Protein AF-A0A498F9E3-F1 (afdb_monomer)

Structure (mmCIF, N/CA/C/O backbone):
data_AF-A0A498F9E3-F1
#
_entry.id   AF-A0A498F9E3-F1
#
loop_
_atom_site.group_PDB
_atom_site.id
_atom_site.type_symbol
_atom_site.label_atom_id
_atom_site.label_alt_id
_atom_site.label_comp_id
_atom_site.label_asym_id
_atom_site.label_entity_id
_atom_site.label_seq_id
_atom_site.pdbx_PDB_ins_code
_atom_site.Cartn_x
_atom_site.Cartn_y
_atom_site.Cartn_z
_atom_site.occupancy
_atom_site.B_iso_or_equiv
_atom_site.auth_seq_id
_atom_site.auth_comp_id
_atom_site.auth_asym_id
_atom_site.auth_atom_id
_atom_site.pdbx_PDB_model_num
ATOM 1 N N . MET A 1 1 ? 2.862 0.966 -61.672 1.00 47.97 1 MET A N 1
ATOM 2 C CA . MET A 1 1 ? 4.079 1.609 -61.126 1.00 47.97 1 MET A CA 1
ATOM 3 C C . MET A 1 1 ? 3.691 2.354 -59.847 1.00 47.97 1 MET A C 1
ATOM 5 O O . MET A 1 1 ? 3.787 3.569 -59.791 1.00 47.97 1 MET A O 1
ATOM 9 N N . THR A 1 2 ? 3.154 1.627 -58.857 1.00 54.91 2 THR A N 1
ATOM 10 C CA . THR A 1 2 ? 2.464 2.231 -57.691 1.00 54.91 2 THR A CA 1
ATOM 11 C C . THR A 1 2 ? 2.672 1.431 -56.396 1.00 54.91 2 THR A C 1
ATOM 13 O O . THR A 1 2 ? 2.318 1.898 -55.322 1.00 54.91 2 THR A O 1
ATOM 16 N N . GLU A 1 3 ? 3.274 0.237 -56.468 1.00 54.16 3 GLU A N 1
ATOM 17 C CA . GLU A 1 3 ? 3.459 -0.643 -55.303 1.00 54.16 3 GLU A CA 1
ATOM 18 C C . GLU A 1 3 ? 4.754 -0.375 -54.520 1.00 54.16 3 GLU A C 1
ATOM 20 O O . GLU A 1 3 ? 4.833 -0.700 -53.338 1.00 54.16 3 GLU A O 1
ATOM 25 N N . THR A 1 4 ? 5.757 0.270 -55.122 1.00 54.72 4 THR A N 1
ATOM 26 C CA . THR A 1 4 ? 7.045 0.539 -54.458 1.00 54.72 4 THR A CA 1
ATOM 27 C C . THR A 1 4 ? 6.949 1.652 -53.408 1.00 54.72 4 THR A C 1
ATOM 29 O O . THR A 1 4 ? 7.548 1.546 -52.343 1.00 54.72 4 THR A O 1
ATOM 32 N N . THR A 1 5 ? 6.113 2.671 -53.627 1.00 56.22 5 THR A N 1
ATOM 33 C CA . THR A 1 5 ? 5.970 3.813 -52.702 1.00 56.22 5 THR A CA 1
ATOM 34 C C . THR A 1 5 ? 5.256 3.453 -51.390 1.00 56.22 5 THR A C 1
ATOM 36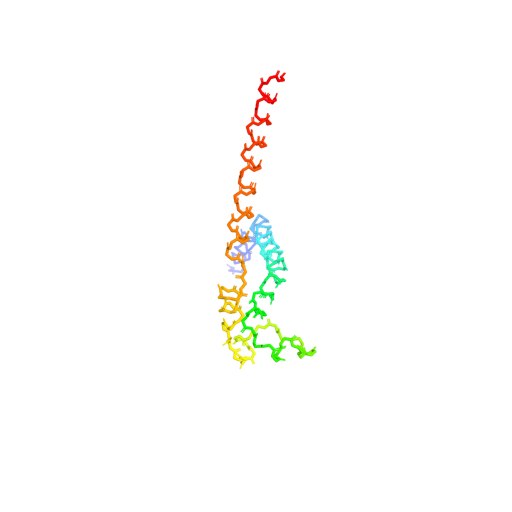 O O . THR A 1 5 ? 5.495 4.083 -50.361 1.00 56.22 5 THR A O 1
ATOM 39 N N . SER A 1 6 ? 4.400 2.423 -51.385 1.00 54.00 6 SER A N 1
ATOM 40 C CA . SER A 1 6 ? 3.683 1.994 -50.174 1.00 54.00 6 SER A CA 1
ATOM 41 C C . SER A 1 6 ? 4.498 1.056 -49.275 1.00 54.00 6 SER A C 1
ATOM 43 O O . SER A 1 6 ? 4.202 0.962 -48.087 1.00 54.00 6 SER A O 1
ATOM 45 N N . GLN A 1 7 ? 5.504 0.352 -49.805 1.00 54.41 7 GLN A N 1
ATOM 46 C CA . GLN A 1 7 ? 6.356 -0.527 -48.993 1.00 54.41 7 GLN A CA 1
ATOM 47 C C . GLN A 1 7 ? 7.488 0.238 -48.297 1.00 54.41 7 GLN A C 1
ATOM 49 O O . GLN A 1 7 ? 7.798 -0.059 -47.141 1.00 54.41 7 GLN A O 1
ATOM 54 N N . ASP A 1 8 ? 8.038 1.268 -48.944 1.00 56.72 8 ASP A N 1
ATOM 55 C CA . ASP A 1 8 ? 9.041 2.144 -48.329 1.00 56.72 8 ASP A CA 1
ATOM 56 C C . ASP A 1 8 ? 8.461 2.967 -47.172 1.00 56.72 8 ASP A C 1
ATOM 58 O O . ASP A 1 8 ? 9.135 3.181 -46.169 1.00 56.72 8 ASP A O 1
ATOM 62 N N . SER A 1 9 ? 7.184 3.355 -47.238 1.00 57.25 9 SER A N 1
ATOM 63 C CA . SER A 1 9 ? 6.531 4.113 -46.163 1.00 57.25 9 SER A CA 1
ATOM 64 C C . SER A 1 9 ? 6.231 3.279 -44.910 1.00 57.25 9 SER A C 1
ATOM 66 O O . SER A 1 9 ? 6.228 3.824 -43.807 1.00 57.25 9 SER A O 1
ATOM 68 N N . ILE A 1 10 ? 6.028 1.962 -45.041 1.00 58.94 10 ILE A N 1
ATOM 69 C CA . ILE A 1 10 ? 5.879 1.046 -43.895 1.00 58.94 10 ILE A CA 1
ATOM 70 C C . ILE A 1 10 ? 7.247 0.753 -43.269 1.00 58.94 10 ILE A C 1
ATOM 72 O O . ILE A 1 10 ? 7.381 0.772 -42.046 1.00 58.94 10 ILE A O 1
ATOM 76 N N . ARG A 1 11 ? 8.281 0.543 -44.092 1.00 56.72 11 ARG A N 1
ATOM 77 C CA . ARG A 1 11 ? 9.655 0.299 -43.624 1.00 56.72 11 ARG A CA 1
ATOM 78 C C . ARG A 1 11 ? 10.292 1.533 -42.984 1.00 56.72 11 ARG A C 1
ATOM 80 O O . ARG A 1 11 ? 10.966 1.386 -41.976 1.00 56.72 11 ARG A O 1
ATOM 87 N N . ALA A 1 12 ? 10.001 2.732 -43.490 1.00 59.03 12 ALA A N 1
ATOM 88 C CA . ALA A 1 12 ? 10.419 3.996 -42.879 1.00 59.03 12 ALA A CA 1
ATOM 89 C C . ALA A 1 12 ? 9.679 4.315 -41.563 1.00 59.03 12 ALA A C 1
ATOM 91 O O . ALA A 1 12 ? 10.170 5.098 -40.758 1.00 59.03 12 ALA A O 1
ATOM 92 N N . ARG A 1 13 ? 8.497 3.721 -41.332 1.00 57.38 13 ARG A N 1
ATOM 93 C CA . ARG A 1 13 ? 7.736 3.845 -40.072 1.00 57.38 13 ARG A CA 1
ATOM 94 C C . ARG A 1 13 ? 8.151 2.829 -39.010 1.00 57.38 13 ARG A C 1
ATOM 96 O O . ARG A 1 13 ? 7.962 3.082 -37.825 1.00 57.38 13 ARG A O 1
ATOM 103 N N . LEU A 1 14 ? 8.726 1.702 -39.422 1.00 62.16 14 LEU A N 1
ATOM 104 C CA . LEU A 1 14 ? 9.387 0.734 -38.547 1.00 62.16 14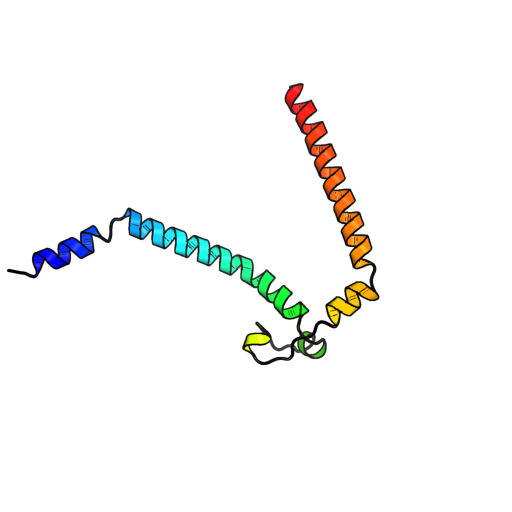 LEU A CA 1
ATOM 105 C C . LEU A 1 14 ? 10.848 1.141 -38.339 1.00 62.16 14 LEU A C 1
ATOM 107 O O . LEU A 1 14 ? 11.763 0.344 -38.539 1.00 62.16 14 LEU A O 1
ATOM 111 N N . ASP A 1 15 ? 11.055 2.400 -37.956 1.00 69.56 15 ASP A N 1
ATOM 112 C CA . ASP A 1 15 ? 12.359 2.857 -37.505 1.00 69.56 15 ASP A CA 1
ATOM 113 C C . ASP A 1 15 ? 12.761 2.013 -36.286 1.00 69.56 15 ASP A C 1
ATOM 115 O O . ASP A 1 15 ? 11.930 1.759 -35.400 1.00 69.56 15 ASP A O 1
ATOM 119 N N . GLY A 1 16 ? 14.003 1.526 -36.252 1.00 74.50 16 GLY A N 1
ATOM 120 C CA . GLY A 1 16 ? 14.468 0.592 -35.218 1.00 74.50 16 GLY A CA 1
ATOM 121 C C . GLY A 1 16 ? 14.256 1.147 -33.808 1.00 74.50 16 GLY A C 1
ATOM 122 O O . GLY A 1 16 ? 13.924 0.407 -32.878 1.00 74.50 16 GLY A O 1
ATOM 123 N N . ASP A 1 17 ? 14.324 2.470 -33.683 1.00 81.94 17 ASP A N 1
ATOM 124 C CA . ASP A 1 17 ? 14.061 3.205 -32.452 1.00 81.94 17 ASP A CA 1
ATOM 125 C C . ASP A 1 17 ? 12.586 3.189 -32.037 1.00 81.94 17 ASP A C 1
ATOM 127 O O . ASP A 1 17 ? 12.283 3.045 -30.851 1.00 81.94 17 ASP A O 1
ATOM 131 N N . THR A 1 18 ? 11.648 3.256 -32.987 1.00 85.81 18 THR A N 1
ATOM 132 C CA . THR A 1 18 ? 10.209 3.177 -32.687 1.00 85.81 18 THR A CA 1
ATOM 133 C C . THR A 1 18 ? 9.838 1.782 -32.190 1.00 85.81 18 THR A C 1
ATOM 135 O O . THR A 1 18 ? 9.161 1.649 -31.170 1.00 85.81 18 THR A O 1
ATOM 138 N N . VAL A 1 19 ? 10.331 0.729 -32.852 1.00 89.81 19 VAL A N 1
ATOM 139 C CA . VAL A 1 19 ? 10.090 -0.662 -32.429 1.00 89.81 19 VAL A CA 1
ATOM 140 C C . VAL A 1 19 ? 10.717 -0.929 -31.061 1.00 89.81 19 VAL A C 1
ATOM 142 O O . VAL A 1 19 ? 10.059 -1.479 -30.176 1.00 89.81 19 VAL A O 1
ATOM 145 N N . ARG A 1 20 ? 11.962 -0.486 -30.850 1.00 91.12 20 ARG A N 1
ATOM 146 C CA . ARG A 1 20 ? 12.649 -0.594 -29.558 1.00 91.12 20 ARG A CA 1
ATOM 147 C C . ARG A 1 20 ? 11.872 0.109 -28.450 1.00 91.12 20 ARG A C 1
ATOM 149 O O . ARG A 1 20 ? 11.668 -0.484 -27.396 1.00 91.12 20 ARG A O 1
ATOM 156 N N . ASN A 1 21 ? 11.407 1.334 -28.681 1.00 93.56 21 ASN A N 1
ATOM 157 C CA . ASN A 1 21 ? 10.640 2.075 -27.685 1.00 93.56 21 ASN A CA 1
ATOM 158 C C . ASN A 1 21 ? 9.323 1.372 -27.352 1.00 93.56 21 ASN A C 1
ATOM 160 O O . ASN A 1 21 ? 9.018 1.216 -26.173 1.00 93.56 21 ASN A O 1
ATOM 164 N N . VAL A 1 22 ? 8.570 0.892 -28.345 1.00 95.56 22 VAL A N 1
ATOM 165 C CA . VAL A 1 22 ? 7.321 0.151 -28.101 1.00 95.56 22 VAL A CA 1
ATOM 166 C C . VAL A 1 22 ? 7.579 -1.113 -27.281 1.00 95.56 22 VAL A C 1
ATOM 168 O O . VAL A 1 22 ? 6.869 -1.357 -26.308 1.00 95.56 22 VAL A O 1
ATOM 171 N N . LEU A 1 23 ? 8.621 -1.883 -27.610 1.00 95.75 23 LEU A N 1
ATOM 172 C CA . LEU A 1 23 ? 8.993 -3.083 -26.856 1.00 95.75 23 LEU A CA 1
ATOM 173 C C . LEU A 1 23 ? 9.415 -2.759 -25.422 1.00 95.75 23 LEU A C 1
ATOM 175 O O . LEU A 1 23 ? 8.995 -3.448 -24.496 1.00 95.75 23 LEU A O 1
ATOM 179 N N . LEU A 1 24 ? 10.203 -1.698 -25.224 1.00 97.00 24 LEU A N 1
ATOM 180 C CA . LEU A 1 24 ? 10.608 -1.249 -23.893 1.00 97.00 24 LEU A CA 1
ATOM 181 C C . LEU A 1 24 ? 9.398 -0.837 -23.055 1.00 97.00 24 LEU A C 1
ATOM 183 O O . LEU A 1 24 ? 9.280 -1.270 -21.915 1.00 97.00 24 LEU A O 1
ATOM 187 N N . HIS A 1 25 ? 8.473 -0.05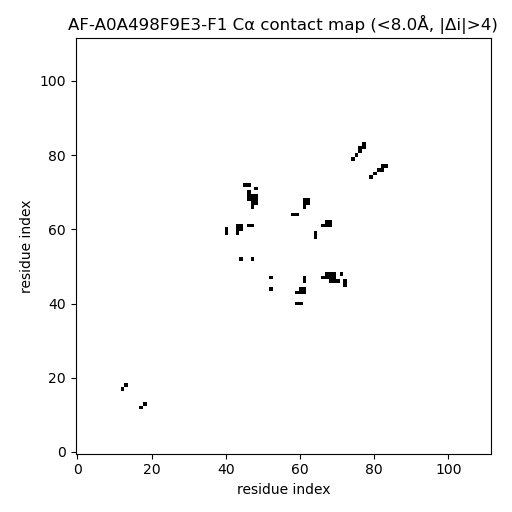6 -23.612 1.00 96.94 25 HIS A N 1
ATOM 188 C CA . HIS A 1 25 ? 7.266 0.345 -22.889 1.00 96.94 25 HIS A CA 1
ATOM 189 C C . HIS A 1 25 ? 6.374 -0.860 -22.592 1.00 96.94 25 HIS A C 1
ATOM 191 O O . HIS A 1 25 ? 5.927 -1.012 -21.461 1.00 96.94 25 HIS A O 1
ATOM 197 N N . ALA A 1 26 ? 6.156 -1.751 -23.563 1.00 97.56 26 ALA A N 1
ATOM 198 C CA . ALA A 1 26 ? 5.384 -2.973 -23.352 1.00 97.56 26 ALA A CA 1
ATOM 199 C C . ALA A 1 26 ? 5.996 -3.845 -22.245 1.00 97.56 26 ALA A C 1
ATOM 201 O O . ALA A 1 26 ? 5.271 -4.341 -21.385 1.00 97.56 26 ALA A O 1
ATOM 202 N N . PHE A 1 27 ? 7.324 -3.980 -22.219 1.00 98.12 27 PHE A N 1
ATOM 203 C CA . PHE A 1 27 ? 8.033 -4.703 -21.169 1.00 98.12 27 PHE A CA 1
ATOM 204 C C . PHE A 1 27 ? 7.897 -4.020 -19.804 1.00 98.12 27 PHE A C 1
ATOM 206 O O . PHE A 1 27 ? 7.548 -4.680 -18.830 1.00 98.12 27 PHE A O 1
ATOM 213 N N . LEU A 1 28 ? 8.127 -2.706 -19.723 1.00 98.25 28 LEU A N 1
ATOM 214 C CA . LEU A 1 28 ? 8.035 -1.952 -18.471 1.00 98.25 28 LEU A CA 1
ATOM 215 C C . LEU A 1 28 ? 6.611 -1.958 -17.905 1.00 98.25 28 LEU A C 1
ATOM 217 O O . LEU A 1 28 ? 6.437 -2.200 -16.713 1.00 98.25 28 LEU A O 1
ATOM 221 N N . TYR A 1 29 ? 5.593 -1.758 -18.745 1.00 98.12 29 TYR A N 1
ATOM 222 C CA . TYR A 1 29 ? 4.196 -1.865 -18.325 1.00 98.12 29 TYR A CA 1
ATOM 223 C C . TYR A 1 29 ? 3.824 -3.299 -17.954 1.00 98.12 29 TYR A C 1
ATOM 225 O O . TYR A 1 29 ? 3.154 -3.503 -16.946 1.00 98.12 29 TYR A O 1
ATOM 233 N N . GLY A 1 30 ? 4.292 -4.295 -18.709 1.00 97.94 30 GLY A N 1
ATOM 234 C CA . GLY A 1 30 ? 4.094 -5.704 -18.379 1.00 97.94 30 GLY A CA 1
ATOM 235 C C . GLY A 1 30 ? 4.683 -6.059 -17.014 1.00 97.94 30 GLY A C 1
ATOM 236 O O . GLY A 1 30 ? 4.009 -6.681 -16.196 1.00 97.94 30 GLY A O 1
ATOM 237 N N . LEU A 1 31 ? 5.902 -5.596 -16.728 1.00 98.12 31 LEU A N 1
ATOM 238 C CA . LEU A 1 31 ? 6.557 -5.785 -15.438 1.00 98.12 31 LEU A CA 1
ATOM 239 C C . LEU A 1 31 ? 5.830 -5.035 -14.318 1.00 98.12 31 LEU A C 1
ATOM 241 O O . LEU A 1 31 ? 5.613 -5.603 -13.252 1.00 98.12 31 LEU A O 1
ATOM 245 N N . ALA A 1 32 ? 5.412 -3.790 -14.556 1.00 97.56 32 ALA A N 1
ATOM 246 C CA . ALA A 1 32 ? 4.647 -3.012 -13.587 1.00 97.56 32 ALA A CA 1
ATOM 247 C C . ALA A 1 32 ? 3.321 -3.701 -13.229 1.00 97.56 32 ALA A C 1
ATOM 249 O O . ALA A 1 32 ? 2.997 -3.825 -12.050 1.00 97.56 32 ALA A O 1
ATOM 250 N N . VAL A 1 33 ? 2.586 -4.209 -14.225 1.00 96.50 33 VAL A N 1
ATOM 251 C CA . VAL A 1 33 ? 1.347 -4.969 -14.008 1.00 96.50 33 VAL A CA 1
ATOM 252 C C . VAL A 1 33 ? 1.637 -6.256 -13.244 1.00 96.50 33 VAL A C 1
ATOM 254 O O . VAL A 1 33 ? 0.982 -6.513 -12.240 1.00 96.50 33 VAL A O 1
ATOM 257 N N . LEU A 1 34 ? 2.643 -7.031 -13.659 1.00 96.12 34 LEU A N 1
ATOM 258 C CA . LEU A 1 34 ? 3.035 -8.272 -12.986 1.00 96.12 34 LEU A CA 1
ATOM 259 C C . LEU A 1 34 ? 3.356 -8.034 -11.504 1.00 96.12 34 LEU A C 1
ATOM 261 O O . LEU A 1 34 ? 2.909 -8.798 -10.652 1.00 96.12 34 LEU A O 1
ATOM 265 N N . MET A 1 35 ? 4.075 -6.954 -11.192 1.00 96.44 35 MET A N 1
ATOM 266 C CA . MET A 1 35 ? 4.397 -6.568 -9.815 1.00 96.44 35 MET A CA 1
ATOM 267 C C . MET A 1 35 ? 3.177 -6.051 -9.046 1.00 96.44 35 MET A C 1
ATOM 269 O O . MET A 1 35 ? 3.082 -6.266 -7.841 1.00 96.44 35 MET A O 1
ATOM 273 N N . ALA A 1 36 ? 2.226 -5.398 -9.718 1.00 94.88 36 ALA A N 1
ATOM 274 C CA . ALA A 1 36 ? 1.010 -4.881 -9.098 1.00 94.88 36 ALA A CA 1
ATOM 275 C C . ALA A 1 36 ? -0.013 -5.980 -8.760 1.00 94.88 36 ALA A C 1
ATOM 277 O O . ALA A 1 36 ? -0.742 -5.837 -7.781 1.00 94.88 36 ALA A O 1
ATOM 278 N N . VAL A 1 37 ? -0.063 -7.079 -9.525 1.00 92.38 37 VAL A N 1
ATOM 279 C CA . VAL A 1 37 ? -1.021 -8.189 -9.339 1.00 92.38 37 VAL A CA 1
ATOM 280 C C . VAL A 1 37 ? -1.159 -8.660 -7.883 1.00 92.38 37 VAL A C 1
ATOM 282 O O . VAL A 1 37 ? -2.294 -8.688 -7.406 1.00 92.38 37 VAL A O 1
ATOM 285 N N . PRO A 1 38 ? -0.089 -9.005 -7.134 1.00 91.25 38 PRO A N 1
ATOM 286 C CA . PRO A 1 38 ? -0.240 -9.453 -5.747 1.00 91.25 38 PRO A CA 1
ATOM 287 C C . PRO A 1 38 ? -0.874 -8.391 -4.839 1.00 91.25 38 PRO A C 1
ATOM 289 O O . PRO A 1 38 ? -1.691 -8.736 -3.989 1.00 91.25 38 PRO A O 1
ATOM 292 N N . TYR A 1 39 ? -0.561 -7.108 -5.039 1.00 92.56 39 TYR A N 1
ATOM 293 C CA . TYR A 1 39 ? -1.156 -6.012 -4.267 1.00 92.56 39 TYR A CA 1
ATOM 294 C C . TYR A 1 39 ? -2.621 -5.776 -4.635 1.00 92.56 39 TYR A C 1
ATOM 296 O O . TYR A 1 39 ? -3.455 -5.540 -3.765 1.00 92.56 39 TYR A O 1
ATOM 304 N N . LEU A 1 40 ? -2.956 -5.873 -5.922 1.00 90.31 40 LEU A N 1
ATOM 305 C CA . LEU A 1 40 ? -4.340 -5.782 -6.379 1.00 90.31 40 LEU A CA 1
ATOM 306 C C . LEU A 1 40 ? -5.173 -6.953 -5.852 1.00 90.31 40 LEU A C 1
ATOM 308 O O . LEU A 1 40 ? -6.328 -6.761 -5.484 1.00 90.31 40 LEU A O 1
ATOM 312 N N . TYR A 1 41 ? -4.586 -8.146 -5.758 1.00 87.75 41 TYR A N 1
ATOM 313 C CA . TYR A 1 41 ? -5.239 -9.318 -5.185 1.00 87.75 41 TYR A CA 1
ATOM 314 C C . TYR A 1 41 ? -5.500 -9.163 -3.681 1.00 87.75 41 TYR A C 1
ATOM 316 O O . TYR A 1 41 ? -6.604 -9.445 -3.216 1.00 87.75 41 TYR A O 1
ATOM 324 N N . THR A 1 42 ? -4.527 -8.680 -2.902 1.00 88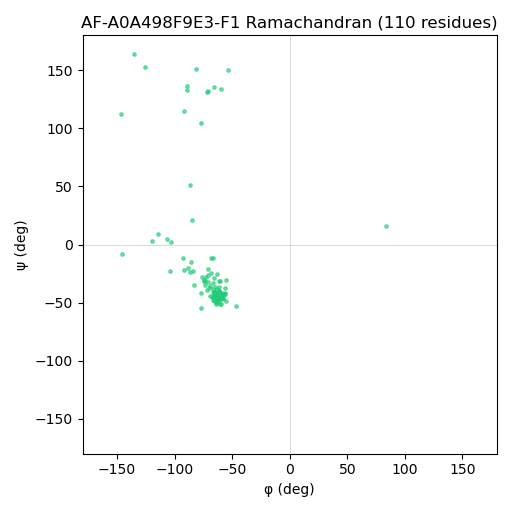.56 42 THR A N 1
ATOM 325 C CA . THR A 1 42 ? -4.735 -8.454 -1.461 1.00 88.56 42 THR A CA 1
ATOM 326 C C . THR A 1 42 ? -5.741 -7.339 -1.193 1.00 88.56 42 THR A C 1
ATOM 328 O O . THR A 1 42 ? -6.578 -7.491 -0.305 1.00 88.56 42 THR A O 1
ATOM 331 N N . LEU A 1 43 ? -5.714 -6.270 -1.992 1.00 90.88 43 LEU A N 1
ATOM 332 C CA . LEU A 1 43 ? -6.702 -5.193 -1.936 1.00 90.88 43 LEU A CA 1
ATOM 333 C C . LEU A 1 43 ? -8.102 -5.683 -2.326 1.00 90.88 43 LEU A C 1
ATOM 335 O O . LEU A 1 43 ? -9.087 -5.325 -1.703 1.00 90.88 43 LEU A O 1
ATOM 339 N N . SER A 1 44 ? -8.207 -6.534 -3.341 1.00 88.12 44 SER A N 1
ATOM 340 C CA . SER A 1 44 ? -9.460 -7.185 -3.732 1.00 88.12 44 SER A CA 1
ATOM 341 C C . SER A 1 44 ? -10.049 -8.006 -2.574 1.00 88.12 44 SER A C 1
ATOM 343 O O . SER A 1 44 ? -11.224 -7.861 -2.233 1.00 88.12 44 SER A O 1
ATOM 345 N N . ARG A 1 45 ? -9.211 -8.804 -1.899 1.00 87.94 45 ARG A N 1
ATOM 346 C CA . ARG A 1 45 ? -9.614 -9.644 -0.761 1.00 87.94 45 ARG A CA 1
ATOM 347 C C . ARG A 1 45 ? -10.055 -8.846 0.465 1.00 87.94 45 ARG A C 1
ATOM 349 O O . ARG A 1 45 ? -10.903 -9.334 1.203 1.00 87.94 45 ARG A O 1
ATOM 356 N N . SER A 1 46 ? -9.547 -7.633 0.689 1.00 91.12 46 SER A N 1
ATOM 357 C CA . SER A 1 46 ? -9.991 -6.812 1.829 1.00 91.12 46 SER A CA 1
ATOM 358 C C . SER A 1 46 ? -11.431 -6.308 1.702 1.00 91.12 46 SER A C 1
ATOM 360 O O . SER A 1 46 ? -11.985 -5.829 2.687 1.00 91.12 46 SER A O 1
ATOM 362 N N . PHE A 1 47 ? -12.039 -6.437 0.519 1.00 90.94 47 PHE A N 1
ATOM 363 C CA . PHE A 1 47 ? -13.450 -6.137 0.275 1.00 90.94 47 PHE A CA 1
ATOM 364 C C . PHE A 1 47 ? -14.341 -7.387 0.182 1.00 90.94 47 PHE A C 1
ATOM 366 O O . PHE A 1 47 ? -15.537 -7.260 -0.085 1.00 90.94 47 PHE A O 1
ATOM 373 N N . GLN A 1 48 ? -13.791 -8.592 0.364 1.00 88.88 48 GLN A N 1
ATOM 374 C CA . GLN A 1 48 ? -14.551 -9.844 0.293 1.00 88.88 48 GLN A CA 1
ATOM 375 C C . GLN A 1 48 ? -15.124 -10.226 1.665 1.00 88.88 48 GLN A C 1
ATOM 377 O O . GLN A 1 48 ? -14.390 -10.183 2.652 1.00 88.88 48 GLN A O 1
ATOM 382 N N . PRO A 1 49 ? -16.391 -10.673 1.748 1.00 88.62 49 PRO A N 1
ATOM 383 C CA . PRO A 1 49 ? -16.964 -11.248 2.961 1.00 88.62 49 PRO A CA 1
ATOM 384 C C . PRO A 1 49 ? -16.141 -12.394 3.546 1.00 88.62 49 PRO A C 1
ATOM 386 O O . PRO A 1 49 ? -15.490 -13.164 2.833 1.00 88.62 49 PRO A O 1
ATOM 389 N N . THR A 1 50 ? -16.214 -12.546 4.868 1.00 87.00 50 THR A N 1
ATOM 390 C CA . THR A 1 50 ? -15.416 -13.530 5.610 1.00 87.00 50 THR A CA 1
ATOM 391 C C . THR A 1 50 ? -15.705 -14.970 5.174 1.00 87.00 50 THR A C 1
ATOM 393 O O . THR A 1 50 ? -14.793 -15.800 5.187 1.00 87.00 50 THR A O 1
ATOM 396 N N . GLU A 1 51 ? -16.931 -15.282 4.743 1.00 86.25 51 GLU A N 1
ATOM 397 C CA . GLU A 1 51 ? -17.271 -16.592 4.182 1.00 86.25 51 GLU A CA 1
ATOM 398 C C . GLU A 1 51 ? -16.476 -16.929 2.912 1.00 86.25 51 GLU A C 1
ATOM 400 O O . GLU A 1 51 ? -15.995 -18.055 2.783 1.00 86.25 51 GLU A O 1
ATOM 405 N N . LEU A 1 52 ? -16.260 -15.957 2.020 1.00 83.75 52 LEU A N 1
ATOM 406 C CA . LEU A 1 52 ? -15.509 -16.149 0.775 1.00 83.75 52 LEU A CA 1
ATOM 407 C C . LEU A 1 52 ? -14.000 -16.219 1.023 1.00 83.75 52 LEU A C 1
ATOM 409 O O . LEU A 1 52 ? -13.285 -16.914 0.308 1.00 83.75 52 LEU A O 1
ATOM 413 N N . LEU A 1 53 ? -13.505 -15.568 2.079 1.00 82.94 53 LEU A N 1
ATOM 414 C CA . LEU A 1 53 ? -12.092 -15.633 2.464 1.00 82.94 53 LEU A CA 1
ATOM 415 C C . LEU A 1 53 ? -11.657 -17.011 2.983 1.00 82.94 53 LEU A C 1
ATOM 417 O O . LEU A 1 53 ? -10.464 -17.324 2.929 1.00 82.94 53 LEU A O 1
ATOM 421 N N . ARG A 1 54 ? -12.603 -17.804 3.507 1.00 83.69 54 ARG A N 1
ATOM 422 C CA . ARG A 1 54 ? -12.3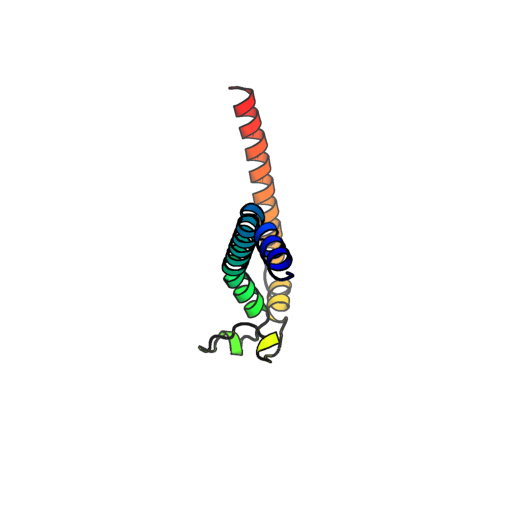82 -19.165 4.031 1.00 83.69 54 ARG A CA 1
ATOM 423 C C . ARG A 1 54 ? -12.614 -20.260 2.991 1.00 83.69 54 ARG A C 1
ATOM 425 O O . ARG A 1 54 ? -12.276 -21.414 3.248 1.00 83.69 54 ARG A O 1
ATOM 432 N N . ASP A 1 55 ? -13.204 -19.916 1.854 1.00 82.75 55 ASP A N 1
ATOM 433 C CA . ASP A 1 55 ? -13.434 -20.847 0.759 1.00 82.75 55 ASP A CA 1
ATOM 434 C C . ASP A 1 55 ? -12.090 -21.196 0.082 1.00 82.75 55 ASP A C 1
ATOM 436 O O . ASP A 1 55 ? -11.298 -20.298 -0.215 1.00 82.75 55 ASP A O 1
ATOM 440 N N . PRO A 1 56 ? -11.791 -22.485 -0.161 1.00 78.12 56 PRO A N 1
ATOM 441 C CA . PRO A 1 56 ? -10.576 -22.901 -0.862 1.00 78.12 56 PRO A CA 1
ATOM 442 C C . PRO A 1 56 ? -10.534 -22.486 -2.343 1.00 78.12 56 PRO A C 1
ATOM 444 O O . PRO A 1 56 ? -9.488 -22.621 -2.981 1.00 78.12 56 PRO A O 1
ATOM 447 N N . ARG A 1 57 ? -11.644 -22.012 -2.920 1.00 79.75 57 ARG A N 1
ATOM 448 C CA . ARG A 1 57 ? -11.689 -21.535 -4.306 1.00 79.75 57 ARG A CA 1
ATOM 449 C C . ARG A 1 57 ? -10.957 -20.189 -4.457 1.00 79.75 57 ARG A C 1
ATOM 451 O O . ARG A 1 57 ? -11.212 -19.262 -3.692 1.00 79.75 57 ARG A O 1
ATOM 458 N N . PRO A 1 58 ? -10.067 -20.041 -5.456 1.00 67.88 58 PRO A N 1
ATOM 459 C CA . PRO A 1 58 ? -9.371 -18.782 -5.694 1.00 67.88 58 PRO A CA 1
ATOM 460 C C . PRO A 1 58 ? -10.291 -17.763 -6.386 1.00 67.88 58 PRO A C 1
ATOM 462 O O . PRO A 1 58 ? -10.521 -17.845 -7.593 1.00 67.88 58 PRO A O 1
ATOM 465 N N . TYR A 1 59 ? -10.784 -16.776 -5.634 1.00 71.44 59 TYR A N 1
ATOM 466 C CA . TYR A 1 59 ? -11.538 -15.634 -6.168 1.00 71.44 59 TYR A CA 1
ATOM 467 C C . TYR A 1 59 ? -10.596 -14.472 -6.482 1.00 71.44 59 TYR A C 1
ATOM 469 O O . TYR A 1 59 ? -9.982 -13.910 -5.579 1.00 71.44 59 TYR A O 1
ATOM 477 N N . TRP A 1 60 ? -10.475 -14.102 -7.759 1.00 67.75 60 TRP A N 1
ATOM 478 C CA . TRP A 1 60 ? -9.491 -13.112 -8.204 1.00 67.75 60 TRP A CA 1
ATOM 479 C C . TRP A 1 60 ? -9.932 -11.675 -7.881 1.00 67.75 60 TRP A C 1
ATOM 481 O O . TRP A 1 60 ? -9.187 -10.930 -7.241 1.00 67.75 60 TRP A O 1
ATOM 491 N N . ILE A 1 61 ? -11.128 -11.263 -8.323 1.00 71.19 61 ILE A N 1
ATOM 492 C CA . ILE A 1 61 ? -11.609 -9.873 -8.226 1.00 71.19 61 ILE A CA 1
ATOM 493 C C . ILE A 1 61 ? -13.143 -9.865 -8.022 1.00 71.19 61 ILE A C 1
ATOM 495 O O . ILE A 1 61 ? -13.849 -10.200 -8.974 1.00 71.19 61 ILE A O 1
ATOM 499 N N . PRO A 1 62 ? -13.671 -9.450 -6.847 1.00 62.22 62 PRO A N 1
ATOM 500 C CA . PRO A 1 62 ? -15.100 -9.522 -6.528 1.00 62.22 62 PRO A CA 1
ATOM 501 C C . PRO A 1 62 ? -16.016 -8.783 -7.529 1.00 62.22 62 PRO A C 1
ATOM 503 O O . PRO A 1 62 ? -17.016 -9.350 -7.961 1.00 62.22 62 PRO A O 1
ATOM 506 N N . PRO A 1 63 ? -15.680 -7.564 -8.011 1.00 59.06 63 PRO A N 1
ATOM 507 C CA . PRO A 1 63 ? -16.496 -6.890 -9.027 1.00 59.06 63 PRO A CA 1
ATOM 508 C C . PRO A 1 63 ? -16.591 -7.611 -10.379 1.00 59.06 63 PRO A C 1
ATOM 510 O O . PRO A 1 63 ? -17.541 -7.377 -11.120 1.00 59.06 63 PRO A O 1
ATOM 513 N N . LEU A 1 64 ? -15.604 -8.440 -10.736 1.00 60.16 64 LEU A N 1
ATOM 514 C CA . LEU A 1 64 ? -15.561 -9.118 -12.037 1.00 60.16 64 LEU A CA 1
ATOM 515 C C . LEU A 1 64 ? -16.212 -10.503 -12.005 1.00 60.16 64 LEU A C 1
ATOM 517 O O . LEU A 1 64 ? -16.612 -10.992 -13.059 1.00 60.16 64 LEU A O 1
ATOM 521 N N . ALA A 1 65 ? -16.319 -11.126 -10.829 1.00 63.34 65 ALA A N 1
ATOM 522 C CA . ALA A 1 65 ? -16.915 -12.449 -10.666 1.00 63.34 65 ALA A CA 1
ATOM 523 C C . ALA A 1 65 ? -18.310 -12.422 -9.996 1.00 63.34 65 ALA A C 1
ATOM 525 O O . ALA A 1 65 ? -18.963 -13.459 -9.867 1.00 63.34 65 ALA A O 1
ATOM 526 N N . GLY A 1 66 ? -18.848 -11.223 -9.729 1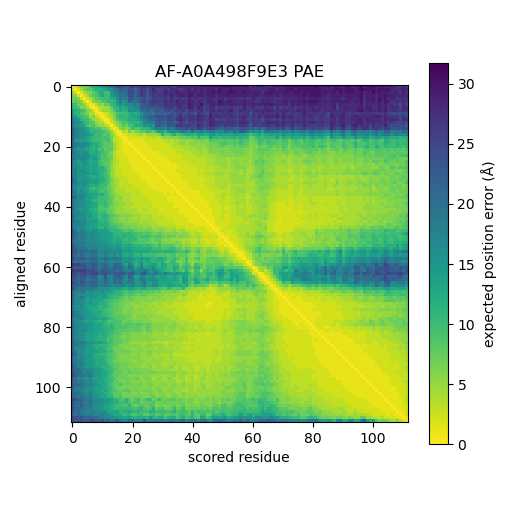.00 68.94 66 GLY A N 1
ATOM 527 C CA . GLY A 1 66 ? -20.241 -11.019 -9.317 1.00 68.94 66 GLY A CA 1
ATOM 528 C C . GLY A 1 66 ? -20.481 -11.218 -7.821 1.00 68.94 66 GLY A C 1
ATOM 529 O O . GLY A 1 66 ? -21.627 -11.380 -7.401 1.00 68.94 66 GLY A O 1
ATOM 530 N N . GLU A 1 67 ? -19.420 -11.220 -7.015 1.00 75.69 67 GLU A N 1
ATOM 531 C CA . GLU A 1 67 ? -19.495 -11.385 -5.569 1.00 75.69 67 GLU A CA 1
ATOM 532 C C . GLU A 1 67 ? -19.854 -10.077 -4.839 1.00 75.69 67 GLU A C 1
ATOM 534 O O . GLU A 1 67 ? -19.517 -8.977 -5.292 1.00 75.69 67 GLU A O 1
ATOM 539 N N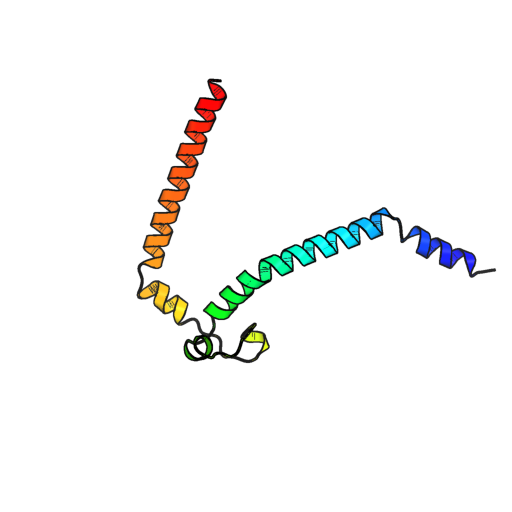 . PRO A 1 68 ? -20.520 -10.169 -3.672 1.00 81.31 68 PRO A N 1
ATOM 540 C CA . PRO A 1 68 ? -20.839 -8.999 -2.864 1.00 81.31 68 PRO A CA 1
ATOM 541 C C . PRO A 1 68 ? -19.574 -8.329 -2.306 1.00 81.31 68 PRO A C 1
ATOM 543 O O . PRO A 1 68 ? -18.676 -8.986 -1.781 1.00 81.31 68 PRO A O 1
ATOM 546 N N . ILE A 1 69 ? -19.537 -6.997 -2.387 1.00 87.62 69 ILE A N 1
ATOM 547 C CA . ILE A 1 69 ? -18.495 -6.138 -1.808 1.00 87.62 69 ILE A CA 1
ATOM 548 C C . ILE A 1 69 ? -18.906 -5.771 -0.378 1.00 87.62 69 ILE A C 1
ATOM 550 O O . ILE A 1 69 ? -20.038 -5.338 -0.157 1.00 87.62 69 ILE A O 1
ATOM 554 N N . THR A 1 70 ? -17.990 -5.891 0.585 1.00 90.62 70 THR A N 1
ATOM 555 C CA . THR A 1 70 ? -18.205 -5.474 1.980 1.00 90.62 70 THR A CA 1
ATOM 556 C C . THR A 1 70 ? -17.124 -4.511 2.473 1.00 90.62 70 THR A C 1
ATOM 558 O O . THR A 1 70 ? -15.989 -4.519 2.001 1.00 90.62 70 THR A O 1
ATOM 561 N N . LEU A 1 71 ? -17.489 -3.670 3.443 1.00 93.62 71 LEU A N 1
ATOM 562 C CA . LEU A 1 71 ? -16.588 -2.773 4.179 1.00 93.62 71 LEU A CA 1
ATOM 563 C C . LEU A 1 71 ? -16.489 -3.140 5.666 1.00 93.62 71 LEU A C 1
ATOM 565 O O . LEU A 1 71 ? -15.907 -2.392 6.452 1.00 93.62 71 LEU A O 1
ATOM 569 N N . GLU A 1 72 ? -17.056 -4.281 6.059 1.00 94.00 72 GLU A N 1
ATOM 570 C CA . GLU A 1 72 ? -17.096 -4.736 7.448 1.00 94.00 72 GLU A CA 1
ATOM 571 C C . GLU A 1 72 ? -15.694 -4.829 8.058 1.00 94.00 72 GLU A C 1
ATOM 573 O O . GLU A 1 72 ? -15.485 -4.363 9.174 1.00 94.00 72 GLU A O 1
ATOM 578 N N . HIS A 1 73 ? -14.701 -5.337 7.319 1.00 93.12 73 HIS A N 1
ATOM 579 C CA . HIS A 1 73 ? -13.323 -5.441 7.812 1.00 93.12 73 HIS A CA 1
ATOM 580 C C . HIS A 1 73 ? -12.729 -4.078 8.154 1.00 93.12 73 HIS A C 1
ATOM 582 O O . HIS A 1 73 ? -12.077 -3.945 9.185 1.00 93.12 73 HIS A O 1
ATOM 588 N N . TYR A 1 74 ? -12.992 -3.056 7.337 1.00 95.06 74 TYR A N 1
ATOM 589 C CA . TYR A 1 74 ? -12.533 -1.690 7.593 1.00 95.06 74 TYR A CA 1
ATOM 590 C C . TYR A 1 74 ? -13.246 -1.072 8.792 1.00 95.06 74 TYR A C 1
ATOM 592 O O . TYR A 1 74 ? -12.596 -0.479 9.649 1.00 95.06 74 TYR A O 1
ATOM 600 N N . GLN A 1 75 ? -14.566 -1.242 8.892 1.00 95.94 75 GLN A N 1
ATOM 601 C CA . GLN A 1 75 ? -15.329 -0.789 10.057 1.00 95.94 75 GLN A CA 1
ATOM 602 C C . GLN A 1 75 ? -14.843 -1.475 11.337 1.00 95.94 75 GLN A C 1
ATOM 604 O O . GLN A 1 75 ? -14.686 -0.823 12.368 1.00 95.94 75 GLN A O 1
ATOM 609 N N . TYR A 1 76 ? -14.562 -2.777 11.268 1.00 95.75 76 TYR A N 1
ATOM 610 C CA . TYR A 1 76 ? -14.014 -3.533 12.380 1.00 95.75 76 TYR A CA 1
ATOM 611 C C . TYR A 1 76 ? -12.629 -3.013 12.773 1.00 95.75 76 TYR A C 1
ATOM 613 O O . TYR A 1 76 ? -12.415 -2.692 13.938 1.00 95.75 76 TYR A O 1
ATOM 621 N N . LEU A 1 77 ? -11.718 -2.858 11.808 1.00 96.00 77 LEU A N 1
ATOM 622 C CA . LEU A 1 77 ? -10.373 -2.321 12.021 1.00 96.00 77 LEU A CA 1
ATOM 623 C C . LEU A 1 77 ? -10.407 -0.942 12.683 1.00 96.00 77 LEU A C 1
ATOM 625 O O . LEU A 1 77 ? -9.720 -0.729 13.677 1.00 96.00 77 LEU A O 1
ATOM 629 N N . LEU A 1 78 ? -11.222 -0.023 12.171 1.00 96.81 78 LEU A N 1
ATOM 630 C CA . LEU A 1 78 ? -11.252 1.356 12.654 1.00 96.81 78 LEU A CA 1
ATOM 631 C C . LEU A 1 78 ? -11.923 1.512 14.024 1.00 96.81 78 LEU A C 1
ATOM 633 O O . LEU A 1 78 ? -11.528 2.394 14.778 1.00 96.81 78 LEU A O 1
ATOM 637 N N . ASN A 1 79 ? -12.911 0.672 14.352 1.00 97.25 79 ASN A N 1
ATOM 638 C CA . ASN A 1 79 ? -13.697 0.827 15.582 1.00 97.25 79 ASN A CA 1
ATOM 639 C C . ASN A 1 79 ? -13.322 -0.160 16.697 1.00 97.25 79 ASN A C 1
ATOM 641 O O . ASN A 1 79 ? -13.611 0.105 17.859 1.00 97.25 79 ASN A O 1
ATOM 645 N N . ASN A 1 80 ? -12.717 -1.305 16.365 1.00 97.19 80 ASN A N 1
ATOM 646 C CA . ASN A 1 80 ? -12.468 -2.404 17.311 1.00 97.19 80 ASN A CA 1
ATOM 647 C C . ASN A 1 80 ? -10.979 -2.739 17.466 1.00 97.19 80 ASN A C 1
ATOM 649 O O . ASN A 1 80 ? -10.632 -3.693 18.162 1.00 97.19 80 ASN A O 1
ATOM 653 N N . THR A 1 81 ? -10.086 -1.992 16.815 1.00 96.94 81 THR A N 1
ATOM 654 C CA . THR A 1 81 ? -8.638 -2.202 16.926 1.00 96.94 81 THR A CA 1
ATOM 655 C C . THR A 1 81 ? -7.904 -0.880 17.108 1.00 96.94 81 THR A C 1
ATOM 657 O O . THR A 1 81 ? -8.43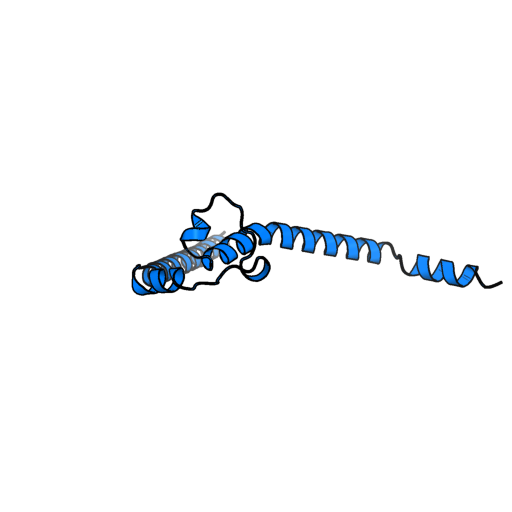4 0.187 16.815 1.00 96.94 81 THR A O 1
ATOM 660 N N . LEU A 1 82 ? -6.646 -0.954 17.542 1.00 97.62 82 LEU A N 1
ATOM 661 C CA . LEU A 1 82 ? -5.772 0.210 17.709 1.00 97.62 82 LEU A CA 1
ATOM 662 C C . LEU A 1 82 ? -5.056 0.597 16.404 1.00 97.62 82 LEU A C 1
ATOM 664 O O . LEU A 1 82 ? -4.018 1.250 16.443 1.00 97.62 82 LEU A O 1
ATOM 668 N N . VAL A 1 83 ? -5.567 0.188 15.235 1.00 97.31 83 VAL A N 1
ATOM 669 C CA . VAL A 1 83 ? -4.862 0.379 13.955 1.00 97.31 83 VAL A CA 1
ATOM 670 C C . VAL A 1 83 ? -4.520 1.842 13.686 1.00 97.31 83 VAL A C 1
ATOM 672 O O . VAL A 1 83 ? -3.436 2.127 13.182 1.00 97.31 83 VAL A O 1
ATOM 675 N N . VAL A 1 84 ? -5.399 2.777 14.055 1.00 96.81 84 VAL A N 1
ATOM 676 C CA . VAL A 1 84 ? -5.161 4.214 13.864 1.00 96.81 84 VAL A CA 1
ATOM 677 C C . VAL A 1 84 ? -4.004 4.680 14.746 1.00 96.81 84 VAL A C 1
ATOM 679 O O . VAL A 1 84 ? -3.068 5.303 14.250 1.00 96.81 84 VAL A O 1
ATOM 682 N N . GLU A 1 85 ? -4.018 4.314 16.029 1.00 97.94 85 GLU A N 1
ATOM 683 C CA . GLU A 1 85 ? -2.951 4.652 16.977 1.00 97.94 85 GLU A CA 1
ATOM 684 C C . GLU A 1 85 ? -1.614 4.030 16.568 1.00 97.94 85 GLU A C 1
ATOM 686 O O . GLU A 1 85 ? -0.588 4.706 16.560 1.00 97.94 85 GLU A O 1
ATOM 691 N N . TRP A 1 86 ? -1.616 2.760 16.159 1.00 97.88 86 TRP A N 1
ATOM 692 C CA . TRP A 1 86 ? -0.419 2.080 15.671 1.00 97.88 86 TRP A CA 1
ATOM 693 C C . TRP A 1 86 ? 0.128 2.728 14.405 1.00 97.88 86 TRP A C 1
ATOM 695 O O . TRP A 1 86 ? 1.331 2.951 14.318 1.00 97.88 86 TRP A O 1
ATOM 705 N N . THR A 1 87 ? -0.737 3.104 13.462 1.00 98.06 87 THR A N 1
ATOM 706 C CA . THR A 1 87 ? -0.322 3.796 12.234 1.00 98.06 87 THR A CA 1
ATOM 707 C C . THR A 1 87 ? 0.337 5.136 12.565 1.00 98.06 87 THR A C 1
ATOM 709 O O . THR A 1 87 ? 1.410 5.431 12.041 1.00 98.06 87 THR A O 1
ATOM 712 N N . ILE A 1 88 ? -0.251 5.926 13.470 1.00 98.38 88 ILE A N 1
ATOM 713 C CA . ILE A 1 88 ? 0.316 7.211 13.905 1.00 98.38 88 ILE A CA 1
ATOM 714 C C . ILE A 1 88 ? 1.660 7.000 14.612 1.00 98.38 88 ILE A C 1
ATOM 716 O O . ILE A 1 88 ? 2.638 7.668 14.279 1.00 98.38 88 ILE A O 1
ATOM 720 N N . ASN A 1 89 ? 1.742 6.044 15.537 1.00 98.44 89 ASN A N 1
ATOM 721 C CA . ASN A 1 89 ? 2.977 5.742 16.259 1.00 98.44 89 ASN A CA 1
ATOM 722 C C . ASN A 1 89 ? 4.094 5.303 15.305 1.00 98.44 89 ASN A C 1
ATOM 724 O O . ASN A 1 89 ? 5.207 5.824 15.371 1.00 98.44 89 ASN A O 1
ATOM 728 N N . THR A 1 90 ? 3.800 4.392 14.375 1.00 98.44 90 THR A N 1
ATOM 729 C CA . THR A 1 90 ? 4.758 3.956 13.354 1.00 98.44 90 THR A CA 1
ATOM 730 C C . THR A 1 90 ? 5.185 5.113 12.458 1.00 98.44 90 THR A C 1
ATOM 732 O O . THR A 1 90 ? 6.373 5.234 12.166 1.00 98.44 90 THR A O 1
ATOM 735 N N . PHE A 1 91 ? 4.262 5.991 12.061 1.00 98.56 91 PHE A N 1
ATOM 736 C CA . PHE A 1 91 ? 4.588 7.169 11.260 1.00 98.56 91 PHE A CA 1
ATOM 737 C C . PHE A 1 91 ? 5.546 8.115 11.995 1.00 98.56 91 PHE A C 1
ATOM 739 O O . PHE A 1 91 ? 6.557 8.517 11.424 1.00 98.56 91 PHE A O 1
ATOM 746 N N . ILE A 1 92 ? 5.280 8.417 13.271 1.00 98.62 92 ILE A N 1
ATOM 747 C CA . ILE A 1 92 ? 6.143 9.274 14.099 1.00 98.62 92 ILE A CA 1
ATOM 748 C C . ILE A 1 92 ? 7.539 8.661 14.240 1.00 98.62 92 ILE A C 1
ATOM 750 O O . ILE A 1 92 ? 8.536 9.356 14.047 1.00 98.62 92 ILE A O 1
ATOM 754 N N . ILE A 1 93 ? 7.621 7.361 14.536 1.00 98.62 93 ILE A N 1
ATOM 755 C CA . ILE A 1 93 ? 8.900 6.657 14.691 1.00 98.62 93 ILE A CA 1
ATOM 756 C C . ILE A 1 93 ? 9.680 6.659 13.373 1.00 98.62 93 ILE A C 1
ATOM 758 O O . ILE A 1 93 ? 10.858 7.012 13.364 1.00 98.62 93 ILE A O 1
ATOM 762 N N . ALA A 1 94 ? 9.038 6.304 12.257 1.00 98.56 94 ALA A N 1
ATOM 763 C CA . ALA A 1 94 ? 9.688 6.237 10.951 1.00 98.56 94 ALA A CA 1
ATOM 764 C C . ALA A 1 94 ? 10.167 7.616 10.476 1.00 98.56 94 ALA A C 1
ATOM 766 O O . ALA A 1 94 ? 11.303 7.750 10.015 1.00 98.56 94 ALA A O 1
ATOM 767 N N . ALA A 1 95 ? 9.337 8.651 10.628 1.00 98.56 95 ALA A N 1
ATOM 768 C CA . ALA A 1 95 ? 9.697 10.020 10.274 1.00 98.56 95 ALA A CA 1
ATOM 769 C C . ALA A 1 95 ? 10.836 10.549 11.158 1.00 98.56 95 ALA A C 1
ATOM 771 O O . ALA A 1 95 ? 11.811 11.096 10.643 1.00 98.56 95 ALA A O 1
ATOM 772 N N . GLY A 1 96 ? 10.748 10.337 12.475 1.00 98.69 96 GLY A N 1
ATOM 773 C CA . GLY A 1 96 ? 11.779 10.744 13.428 1.00 98.69 96 GLY A CA 1
ATOM 774 C C . GLY A 1 96 ? 13.119 10.064 13.160 1.00 98.69 96 GLY A C 1
ATOM 775 O O . GLY A 1 96 ? 14.141 10.740 13.064 1.00 98.69 96 GLY A O 1
ATOM 776 N N . ALA A 1 97 ? 13.117 8.744 12.961 1.00 98.50 97 ALA A N 1
ATOM 777 C CA . ALA A 1 97 ? 14.320 7.990 12.623 1.00 98.50 97 ALA A CA 1
ATOM 778 C C . ALA A 1 97 ? 14.936 8.464 11.300 1.00 98.50 97 ALA A C 1
ATOM 780 O O . ALA A 1 97 ? 16.139 8.702 11.241 1.00 98.50 97 ALA A O 1
ATOM 781 N N . THR A 1 98 ? 14.118 8.669 10.262 1.00 98.50 98 THR A N 1
ATOM 782 C CA . THR A 1 98 ? 14.592 9.160 8.958 1.00 98.50 98 THR A CA 1
ATOM 783 C C . THR A 1 98 ? 15.254 10.529 9.089 1.00 98.50 98 THR A C 1
ATOM 785 O O . THR A 1 98 ? 16.340 10.737 8.558 1.00 98.50 98 THR A O 1
ATOM 788 N N . LEU A 1 99 ? 14.638 11.459 9.824 1.00 98.62 99 LEU A N 1
ATOM 789 C CA . LEU A 1 99 ? 15.190 12.798 10.018 1.00 98.62 99 LEU A CA 1
ATOM 790 C C . LEU A 1 99 ? 16.513 12.755 10.784 1.00 98.62 99 LEU A C 1
ATOM 792 O O . LEU A 1 99 ? 17.468 13.416 10.384 1.00 98.62 99 LEU A O 1
ATOM 796 N N . LEU A 1 100 ? 16.585 11.960 11.855 1.00 98.50 100 LEU A N 1
ATOM 797 C CA . LEU A 1 100 ? 17.818 11.785 12.620 1.00 98.50 100 LEU A CA 1
ATOM 798 C C . LEU A 1 100 ? 18.942 11.222 11.749 1.00 98.50 100 LEU A C 1
ATOM 800 O O . LEU A 1 100 ? 20.043 11.763 11.781 1.00 98.50 100 LEU A O 1
ATOM 804 N N . ILE A 1 101 ? 18.654 10.192 10.948 1.00 98.19 101 ILE A N 1
ATOM 805 C CA . ILE A 1 101 ? 19.619 9.599 10.014 1.00 98.19 101 ILE A CA 1
ATOM 806 C C . ILE A 1 101 ? 20.103 10.655 9.020 1.00 98.19 101 ILE A C 1
ATOM 808 O O . ILE A 1 101 ? 21.300 10.882 8.920 1.00 98.19 101 ILE A O 1
ATOM 812 N N . VAL A 1 102 ? 19.194 11.376 8.355 1.00 98.38 102 VAL A N 1
ATOM 813 C CA . VAL A 1 102 ? 19.565 12.415 7.380 1.00 98.38 102 VAL A CA 1
ATOM 814 C C . VAL A 1 102 ? 20.443 13.496 8.011 1.00 98.38 102 VAL A C 1
ATOM 816 O O . VAL A 1 102 ? 21.432 13.902 7.403 1.00 98.38 102 VAL A O 1
ATOM 819 N N . VAL A 1 103 ? 20.112 13.964 9.218 1.00 98.25 103 VAL A N 1
ATOM 820 C CA . VAL A 1 103 ? 20.906 14.983 9.920 1.00 98.25 103 VAL A CA 1
ATOM 821 C C . VAL A 1 103 ? 22.297 14.451 10.252 1.00 98.25 103 VAL A C 1
ATOM 823 O O . VAL A 1 103 ? 23.290 15.100 9.927 1.00 98.25 103 VAL A O 1
ATOM 826 N N . ILE A 1 104 ? 22.375 13.274 10.872 1.00 98.06 104 ILE A N 1
ATOM 827 C CA . ILE A 1 104 ? 23.642 12.679 11.304 1.00 98.06 104 ILE A CA 1
ATOM 828 C C . ILE A 1 104 ? 24.523 12.364 10.091 1.00 98.06 104 ILE A C 1
ATOM 830 O O . ILE A 1 104 ? 25.679 12.784 10.062 1.00 98.06 104 ILE A O 1
ATOM 834 N N . ASP A 1 105 ? 23.976 11.711 9.067 1.00 97.38 105 ASP A N 1
ATOM 835 C CA . ASP A 1 105 ? 24.709 11.341 7.855 1.00 97.38 105 ASP A CA 1
ATOM 836 C C . ASP A 1 105 ? 25.201 12.580 7.099 1.00 97.38 105 ASP A C 1
ATOM 838 O O . ASP A 1 105 ? 26.332 12.595 6.617 1.00 97.38 105 ASP A O 1
ATOM 842 N N . SER A 1 106 ? 24.406 13.656 7.054 1.00 97.31 106 SER A N 1
ATOM 843 C CA . SER A 1 106 ? 24.833 14.921 6.440 1.00 97.31 106 SER A CA 1
ATOM 844 C C . SER A 1 106 ? 25.982 15.573 7.209 1.00 97.31 106 SER A C 1
ATOM 846 O O . SER A 1 106 ? 26.913 16.090 6.595 1.00 97.31 106 SER A O 1
ATOM 848 N N . MET A 1 107 ? 25.944 15.546 8.546 1.00 97.25 107 MET A N 1
ATOM 849 C CA . MET A 1 107 ? 27.033 16.072 9.375 1.00 97.25 107 MET A CA 1
ATOM 850 C C . MET A 1 107 ? 28.317 15.262 9.199 1.00 97.25 107 MET A C 1
ATOM 852 O O . MET A 1 107 ? 29.387 15.849 9.051 1.00 97.25 107 MET A O 1
ATOM 856 N N . ILE A 1 108 ? 28.208 13.930 9.170 1.00 96.62 108 ILE A N 1
ATOM 857 C CA . ILE A 1 108 ? 29.342 13.036 8.918 1.00 96.62 108 ILE A CA 1
ATOM 858 C C . ILE A 1 108 ? 29.937 13.335 7.541 1.00 96.62 108 ILE A C 1
ATOM 860 O O . ILE A 1 108 ? 31.134 13.597 7.448 1.00 96.62 108 ILE A O 1
ATOM 864 N N . ALA A 1 109 ? 29.104 13.369 6.497 1.00 96.19 109 ALA A N 1
ATOM 865 C CA . ALA A 1 109 ? 29.530 13.642 5.128 1.00 96.19 109 ALA A CA 1
ATOM 866 C C . ALA A 1 109 ? 30.157 15.034 4.948 1.00 96.19 109 ALA A C 1
ATOM 868 O O . ALA A 1 109 ? 31.038 15.183 4.112 1.00 96.19 109 ALA A O 1
ATOM 869 N N . PHE A 1 110 ? 29.726 16.043 5.713 1.00 95.44 110 PHE A N 1
ATOM 870 C CA . PHE A 1 110 ? 30.340 17.376 5.696 1.00 95.44 110 PHE A CA 1
ATOM 871 C C . PHE A 1 110 ? 31.699 17.419 6.409 1.00 95.44 110 PHE A C 1
ATOM 873 O O . PHE A 1 110 ? 32.547 18.238 6.067 1.00 95.44 110 PHE A O 1
ATOM 880 N N . SER A 1 111 ? 31.885 16.588 7.439 1.00 92.69 111 SER A N 1
ATOM 881 C CA . SER A 1 111 ? 33.106 16.577 8.257 1.00 92.69 111 SER A CA 1
ATOM 882 C C . SER A 1 111 ? 34.243 15.706 7.705 1.00 92.69 111 SER A C 1
ATOM 884 O O . SER A 1 111 ? 35.371 15.832 8.184 1.00 92.69 111 SER A O 1
ATOM 886 N N . LEU A 1 1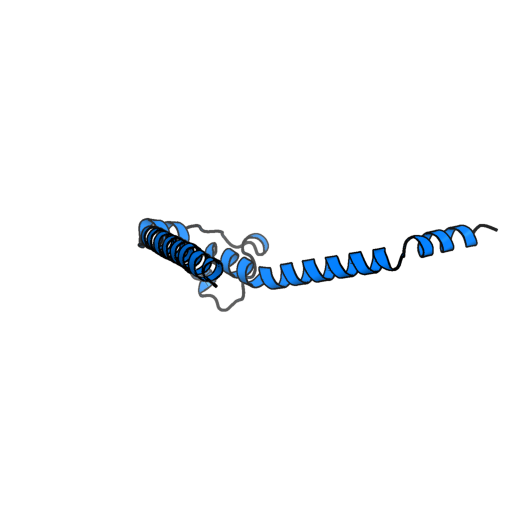12 ? 33.933 14.823 6.749 1.00 75.00 112 LEU A N 1
ATOM 887 C CA . LEU A 1 112 ? 34.881 14.021 5.962 1.00 75.00 112 LEU A CA 1
ATOM 888 C C . LEU A 1 112 ? 35.483 14.844 4.818 1.00 75.00 112 LEU A C 1
ATOM 890 O O . LEU A 1 112 ? 36.699 14.673 4.578 1.00 75.00 112 LEU A O 1
#

Radius of gyration: 26.27 Å; Cα contacts (8 Å, |Δi|>4): 39; chains: 1; bounding box: 56×40×79 Å

pLDDT: mean 86.12, std 14.87, range [47.97, 98.69]

Solvent-accessible surface area (backbone atoms only — not comparable to full-atom values): 6562 Å² total; per-residue (Å²): 144,70,68,67,68,63,53,53,57,53,54,66,62,58,35,70,65,54,54,50,49,51,52,50,49,52,50,54,52,50,50,51,49,62,67,42,46,66,56,52,39,54,58,36,54,62,27,46,45,71,72,62,74,70,44,90,66,90,78,70,46,44,90,80,74,74,50,73,79,41,60,60,62,56,55,44,41,70,74,76,46,64,55,65,61,51,51,51,51,51,48,52,52,53,53,52,51,50,52,51,48,54,54,51,53,51,52,51,65,70,74,107

Sequence (112 aa):
MTETTSQDSIRARLDGDTVRNVLLHAFLYGLAVLMAVPYLYTLSRSFQPTELLRDPRPYWIPPLAGEPITLEHYQYLLNNTLVVEWTINTFIIAAGATLLIVVIDSMIAFSL

Mean predicted aligned error: 9.44 Å

Foldseek 3Di:
DPPVVVVVVVVVVVDVVVVVVVVVVCVVVVVVVVVCQVVQQVVQVCQADPVVVPDPDDDRHCVVVVHHGHCVSVVCCVPVHCNVVVVVVVVCVVVVVVVVCVVVVVVVVVVD

Secondary structure (DSSP, 8-state):
--SHHHHHHHHHHS-HHHHHHHHHHHHHHHHHHHHHHHHHHHHHHTTS-HHHHTSSS----HHHHTPPP--HHHHHHHHHSSHHHHHHHHHHHHHHHHHHHHHHHHHHHHH-